Protein AF-D5BZL2-F1 (afdb_monomer_lite)

InterPro domains:
  IPR036388 Winged helix-like DNA-binding domain superfamily [G3DSA:1.10.10.10] (2-91)

Secondary structure (DSSP, 8-state):
--HHHHHHHHTB---HHHHHHHHHHHHTS-TTS--B---HHHHHHHTT--HHHHHHHHHHHHHTTSEEEEE--BTTB--EEEE--SSSPBPPP---S-S-------------------

pLDDT: mean 79.72, std 15.08, range [46.34, 96.88]

Radius of gyration: 26.74 Å; chains: 1; bounding box: 100×50×24 Å

Structure (mmCIF, N/CA/C/O backbone):
data_AF-D5BZL2-F1
#
_entry.id   AF-D5BZL2-F1
#
loop_
_atom_site.group_PDB
_atom_site.id
_atom_site.type_symbol
_atom_site.label_atom_id
_atom_site.label_alt_id
_atom_site.label_comp_id
_atom_site.label_asym_id
_atom_site.label_entity_id
_atom_site.label_seq_id
_atom_site.pdbx_PDB_ins_code
_atom_site.Cartn_x
_atom_site.Cartn_y
_atom_site.Cartn_z
_atom_site.occupancy
_atom_site.B_iso_or_equiv
_atom_site.auth_seq_id
_atom_site.auth_comp_id
_atom_site.auth_asym_id
_atom_site.auth_atom_id
_atom_site.pdbx_PDB_model_num
ATOM 1 N N . MET A 1 1 ? -0.611 -3.926 -13.277 1.00 58.66 1 MET A N 1
ATOM 2 C CA . MET A 1 1 ? -1.543 -2.864 -12.849 1.00 58.66 1 MET A CA 1
ATOM 3 C C . MET A 1 1 ? -2.962 -3.406 -12.798 1.00 58.66 1 MET A C 1
ATOM 5 O O . MET A 1 1 ? -3.492 -3.801 -13.830 1.00 58.66 1 MET A O 1
ATOM 9 N N . SER A 1 2 ? -3.575 -3.442 -11.609 1.00 68.12 2 SER A N 1
ATOM 10 C CA . SER A 1 2 ? -4.969 -3.878 -11.423 1.00 68.12 2 SER A CA 1
ATOM 11 C C . SER A 1 2 ? -5.891 -2.691 -11.125 1.00 68.12 2 SER A C 1
ATOM 13 O O . SER A 1 2 ? -5.950 -2.193 -9.999 1.00 68.12 2 SER A O 1
ATOM 15 N N . ALA A 1 3 ? -6.649 -2.245 -12.132 1.00 75.88 3 ALA A N 1
ATOM 16 C CA . ALA A 1 3 ? -7.624 -1.157 -11.979 1.00 75.88 3 ALA A CA 1
ATOM 17 C C . ALA A 1 3 ? -8.755 -1.508 -10.991 1.00 75.88 3 ALA A C 1
ATOM 19 O O . ALA A 1 3 ? -9.246 -0.643 -10.266 1.00 75.88 3 ALA A O 1
ATOM 20 N N . LYS A 1 4 ? -9.127 -2.794 -10.910 1.00 82.31 4 LYS A N 1
ATOM 21 C CA . LYS A 1 4 ? -10.172 -3.293 -10.005 1.00 82.31 4 LYS A CA 1
ATOM 22 C C . LYS A 1 4 ? -9.820 -3.033 -8.540 1.00 82.31 4 LYS A C 1
ATOM 24 O O . LYS A 1 4 ? -10.650 -2.535 -7.786 1.00 82.31 4 LYS A O 1
ATOM 29 N N . ILE A 1 5 ? -8.582 -3.329 -8.152 1.00 85.56 5 ILE A N 1
ATOM 30 C CA . ILE A 1 5 ? -8.129 -3.175 -6.764 1.00 85.56 5 ILE A CA 1
ATOM 31 C C . ILE A 1 5 ? -7.962 -1.708 -6.402 1.00 85.56 5 ILE A C 1
ATOM 33 O O . ILE A 1 5 ? -8.353 -1.308 -5.310 1.00 85.56 5 ILE A O 1
ATOM 37 N N . LEU A 1 6 ? -7.453 -0.890 -7.326 1.00 88.56 6 LEU A N 1
ATOM 38 C CA . LEU A 1 6 ? -7.388 0.558 -7.133 1.00 88.56 6 LEU A CA 1
ATOM 39 C C . LEU A 1 6 ? -8.769 1.151 -6.822 1.00 88.56 6 LEU A C 1
ATOM 41 O O . LEU A 1 6 ? -8.883 1.939 -5.885 1.00 88.56 6 LEU A O 1
ATOM 45 N N . GLY A 1 7 ? -9.813 0.722 -7.542 1.00 89.56 7 GLY A N 1
ATOM 46 C CA . GLY A 1 7 ? -11.199 1.094 -7.247 1.00 89.56 7 GLY A CA 1
ATOM 47 C C . GLY A 1 7 ? -11.615 0.713 -5.825 1.00 89.56 7 GLY A C 1
ATOM 48 O O . GLY A 1 7 ? -12.056 1.564 -5.062 1.00 89.56 7 GLY A O 1
ATOM 49 N N . GLN A 1 8 ? -11.373 -0.537 -5.427 1.00 89.94 8 GLN A N 1
ATOM 50 C CA . GLN A 1 8 ? -11.735 -1.022 -4.091 1.00 89.94 8 GLN A CA 1
ATOM 51 C C . GLN A 1 8 ? -10.984 -0.303 -2.958 1.00 89.94 8 GLN A C 1
ATOM 53 O O . GLN A 1 8 ? -11.541 -0.118 -1.879 1.00 89.94 8 GLN A O 1
ATOM 58 N N . ILE A 1 9 ? -9.736 0.132 -3.178 1.00 92.06 9 ILE A N 1
ATOM 59 C CA . ILE A 1 9 ? -8.963 0.881 -2.173 1.00 92.06 9 ILE A CA 1
ATOM 60 C C . ILE A 1 9 ? -9.616 2.239 -1.866 1.00 92.06 9 ILE A C 1
ATOM 62 O O . ILE A 1 9 ? -9.548 2.712 -0.726 1.00 92.06 9 ILE A O 1
ATOM 66 N N . TRP A 1 10 ? -10.270 2.878 -2.843 1.00 91.62 10 TRP A N 1
ATOM 67 C CA . TRP A 1 10 ? -10.968 4.149 -2.618 1.00 91.62 10 TRP A CA 1
ATOM 68 C C . TRP A 1 10 ? -12.126 4.028 -1.632 1.00 91.62 10 TRP A C 1
ATOM 70 O O . TRP A 1 10 ? -12.383 4.985 -0.891 1.00 91.62 10 TRP A O 1
ATOM 80 N N . ASP A 1 11 ? -12.750 2.857 -1.561 1.00 91.62 11 ASP A N 1
ATOM 81 C CA . ASP A 1 11 ? -13.854 2.571 -0.649 1.00 91.62 11 ASP A CA 1
ATOM 82 C C . ASP A 1 11 ? -13.385 2.331 0.790 1.00 91.62 11 ASP A C 1
ATOM 84 O O . ASP A 1 11 ? -14.204 2.278 1.704 1.00 91.62 11 ASP A O 1
ATOM 88 N N . LEU A 1 12 ? -12.076 2.213 1.038 1.00 92.81 12 LEU A N 1
ATOM 89 C CA . LEU A 1 12 ? -11.534 1.923 2.366 1.00 92.81 12 LEU A CA 1
ATOM 90 C C . LEU A 1 12 ? -11.347 3.185 3.206 1.00 92.81 12 LEU A C 1
ATOM 92 O O . LEU A 1 12 ? -10.839 4.219 2.755 1.00 92.81 12 LEU A O 1
ATOM 96 N N . LYS A 1 13 ? -11.681 3.081 4.490 1.00 93.19 13 LYS A N 1
ATOM 97 C CA . LYS A 1 13 ? -11.440 4.111 5.496 1.00 93.19 13 LYS A CA 1
ATOM 98 C C . LYS A 1 13 ? -9.987 4.040 5.974 1.00 93.19 13 LYS A C 1
ATOM 100 O O . LYS A 1 13 ? -9.693 3.541 7.052 1.00 93.19 13 LYS A O 1
ATOM 105 N N . LEU A 1 14 ? -9.080 4.558 5.146 1.00 92.69 14 LEU A N 1
ATOM 106 C CA . LEU A 1 14 ? -7.645 4.632 5.439 1.00 92.69 14 LEU A CA 1
ATOM 107 C C . LEU A 1 14 ? -7.133 6.074 5.524 1.00 92.69 14 LEU A C 1
ATOM 109 O O . LEU A 1 14 ? -7.617 6.924 4.758 1.00 92.69 14 LEU A O 1
ATOM 113 N N . PRO A 1 15 ? -6.121 6.338 6.375 1.00 94.25 15 PRO A N 1
ATOM 114 C CA . PRO A 1 15 ? -5.325 7.558 6.330 1.00 94.25 15 PRO A CA 1
ATOM 115 C C . PRO A 1 15 ? -4.782 7.842 4.914 1.00 94.25 15 PRO A C 1
ATOM 117 O O . PRO A 1 15 ? -4.435 6.898 4.195 1.00 94.25 15 PRO A O 1
ATOM 120 N N . PRO A 1 16 ? -4.681 9.115 4.485 1.00 93.62 16 PRO A N 1
ATOM 121 C CA . PRO A 1 16 ? -4.263 9.458 3.120 1.00 93.62 16 PRO A CA 1
ATOM 122 C C . PRO A 1 16 ? -2.887 8.901 2.731 1.00 93.62 16 PRO A C 1
ATOM 124 O O . PRO A 1 16 ? -2.724 8.354 1.643 1.00 93.62 16 PRO A O 1
ATOM 127 N N . ASN A 1 17 ? -1.920 8.975 3.646 1.00 95.00 17 ASN A N 1
ATOM 128 C CA . ASN A 1 17 ? -0.564 8.456 3.460 1.00 95.00 17 ASN A CA 1
ATOM 129 C C . ASN A 1 17 ? -0.546 6.936 3.223 1.00 95.00 17 ASN A C 1
ATOM 131 O O . ASN A 1 17 ? 0.125 6.460 2.310 1.00 95.00 17 ASN A O 1
ATOM 135 N N . GLN A 1 18 ? -1.308 6.176 4.012 1.00 95.12 18 GLN A N 1
ATOM 136 C CA . GLN A 1 18 ? -1.425 4.727 3.856 1.00 95.12 18 GLN A CA 1
ATOM 137 C C . GLN A 1 18 ? -2.123 4.364 2.545 1.00 95.12 18 GLN A C 1
ATOM 139 O O . GLN A 1 18 ? -1.686 3.453 1.844 1.00 95.12 18 GLN A O 1
ATOM 144 N N . ARG A 1 19 ? -3.168 5.114 2.176 1.00 95.12 19 ARG A N 1
ATOM 145 C CA . ARG A 1 19 ? -3.923 4.898 0.938 1.00 95.12 19 ARG A CA 1
ATOM 146 C C . ARG A 1 19 ? -3.056 5.068 -0.307 1.00 95.12 19 ARG A C 1
ATOM 148 O O . ARG A 1 19 ? -3.085 4.201 -1.172 1.00 95.12 19 ARG A O 1
ATOM 155 N N . ILE A 1 20 ? -2.285 6.152 -0.392 1.00 94.94 20 ILE A N 1
ATOM 156 C CA . ILE A 1 20 ? -1.444 6.441 -1.563 1.00 94.94 20 ILE A CA 1
ATOM 157 C C . ILE A 1 20 ? -0.348 5.377 -1.723 1.00 94.94 20 ILE A C 1
ATOM 159 O O . ILE A 1 20 ? -0.127 4.880 -2.826 1.00 94.94 20 ILE A O 1
ATOM 163 N N . VAL A 1 21 ? 0.285 4.952 -0.623 1.00 94.50 21 VAL A N 1
ATOM 164 C CA . VAL A 1 21 ? 1.270 3.857 -0.660 1.00 94.50 21 VAL A CA 1
ATOM 165 C C . VAL A 1 21 ? 0.616 2.542 -1.090 1.00 94.50 21 VAL A C 1
ATOM 167 O O . VAL A 1 21 ? 1.157 1.848 -1.950 1.00 94.50 21 VAL A O 1
ATOM 170 N N . LEU A 1 22 ? -0.564 2.214 -0.555 1.00 92.81 22 LEU A N 1
ATOM 171 C CA . LEU A 1 22 ? -1.304 1.008 -0.935 1.00 92.81 22 LEU A CA 1
ATOM 172 C C . LEU A 1 22 ? -1.702 1.022 -2.421 1.00 92.81 22 LEU A C 1
ATOM 174 O O . LEU A 1 22 ? -1.604 -0.004 -3.089 1.00 92.81 22 LEU A O 1
ATOM 178 N N . MET A 1 23 ? -2.077 2.182 -2.966 1.00 92.56 23 MET A N 1
ATOM 179 C CA . MET A 1 23 ? -2.347 2.352 -4.398 1.00 92.56 23 MET A CA 1
ATOM 180 C C . MET A 1 23 ? -1.097 2.140 -5.251 1.00 92.56 2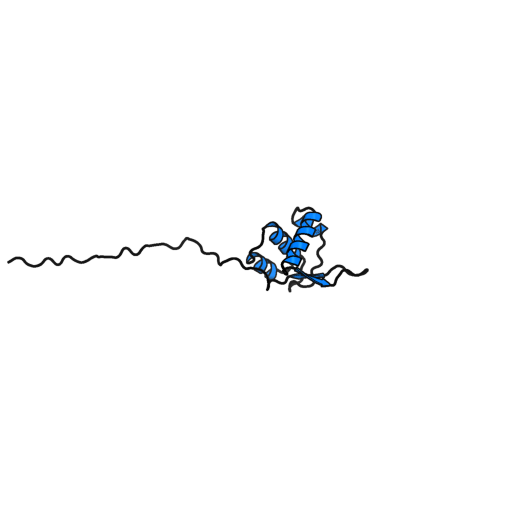3 MET A C 1
ATOM 182 O O . MET A 1 23 ? -1.157 1.410 -6.236 1.00 92.56 23 MET A O 1
ATOM 186 N N . ALA A 1 24 ? 0.049 2.706 -4.861 1.00 91.75 24 ALA A N 1
ATOM 187 C CA . ALA A 1 24 ? 1.313 2.490 -5.570 1.00 91.75 24 ALA A CA 1
ATOM 188 C C . ALA A 1 24 ? 1.746 1.008 -5.558 1.00 91.75 24 ALA A C 1
ATOM 190 O O . ALA A 1 24 ? 2.339 0.513 -6.522 1.00 91.75 24 ALA A O 1
ATOM 191 N N . MET A 1 25 ? 1.420 0.280 -4.485 1.00 89.19 25 MET 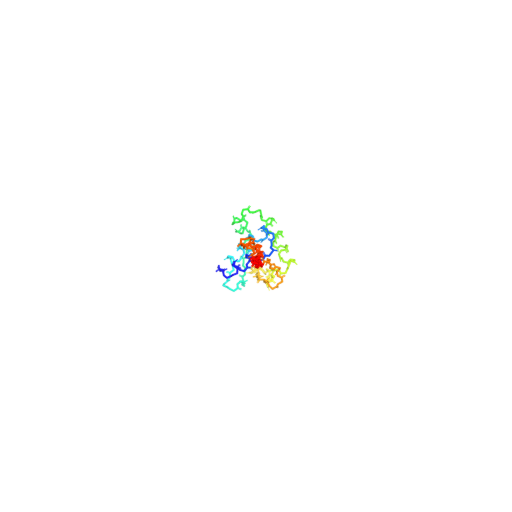A N 1
ATOM 192 C CA . MET A 1 25 ? 1.603 -1.171 -4.419 1.00 89.19 25 MET A CA 1
ATOM 193 C C . MET A 1 25 ? 0.631 -1.917 -5.341 1.00 89.19 25 MET A C 1
ATOM 195 O O . MET A 1 25 ? 1.065 -2.804 -6.070 1.00 89.19 25 MET A O 1
ATOM 199 N N . ALA A 1 26 ? -0.651 -1.542 -5.355 1.00 88.00 26 ALA A N 1
ATOM 200 C CA . ALA A 1 26 ? -1.672 -2.148 -6.214 1.00 88.00 26 ALA A CA 1
ATOM 201 C C . ALA A 1 26 ? -1.426 -1.906 -7.715 1.00 88.00 26 ALA A C 1
ATOM 203 O O . ALA A 1 26 ? -1.713 -2.765 -8.548 1.00 88.00 26 ALA A O 1
ATOM 204 N N . ASP A 1 27 ? -0.844 -0.761 -8.069 1.00 82.88 27 ASP A N 1
ATOM 205 C CA . ASP A 1 27 ? -0.367 -0.467 -9.422 1.00 82.88 27 ASP A CA 1
ATOM 206 C C . ASP A 1 27 ? 0.691 -1.489 -9.887 1.00 82.88 27 ASP A C 1
ATOM 208 O O . ASP A 1 27 ? 0.655 -1.999 -11.009 1.00 82.88 27 ASP A O 1
ATOM 212 N N . SER A 1 28 ? 1.570 -1.884 -8.966 1.00 78.81 28 SER A N 1
ATOM 213 C CA . SER A 1 28 ? 2.618 -2.882 -9.204 1.00 78.81 28 SER A CA 1
ATOM 214 C C . SER A 1 28 ? 2.131 -4.333 -9.047 1.00 78.81 28 SER A C 1
ATOM 216 O O . SER A 1 28 ? 2.938 -5.251 -9.166 1.00 78.81 28 SER A O 1
ATOM 218 N N . ALA A 1 29 ? 0.844 -4.550 -8.754 1.00 75.06 29 ALA A N 1
ATOM 219 C CA . ALA A 1 29 ? 0.255 -5.875 -8.588 1.00 75.06 29 ALA A CA 1
ATOM 220 C C . ALA A 1 29 ? -0.197 -6.486 -9.924 1.00 75.06 29 ALA A C 1
ATOM 222 O O . ALA A 1 29 ? -0.559 -5.769 -10.874 1.00 75.06 29 ALA A O 1
ATOM 223 N N . ASP A 1 30 ? -0.255 -7.820 -9.959 1.00 74.38 30 ASP A N 1
ATOM 224 C CA . ASP A 1 30 ? -0.941 -8.556 -11.021 1.00 74.38 30 ASP A CA 1
ATOM 225 C C . ASP A 1 30 ? -2.456 -8.294 -10.984 1.00 74.38 30 ASP A C 1
ATOM 227 O O . ASP A 1 30 ? -2.996 -7.735 -10.026 1.00 74.38 30 ASP A O 1
ATOM 231 N N . HIS A 1 31 ? -3.169 -8.717 -12.032 1.00 64.50 31 HIS A N 1
ATOM 232 C CA . HIS A 1 31 ? -4.608 -8.483 -12.217 1.00 64.50 31 HIS A CA 1
ATOM 233 C C . HIS A 1 31 ? -5.461 -8.852 -10.987 1.00 64.50 31 HIS A C 1
ATOM 235 O O . HIS A 1 31 ? -6.440 -8.162 -10.693 1.00 64.50 31 HIS A O 1
ATOM 241 N N . ASN A 1 32 ? -5.045 -9.869 -10.226 1.00 62.81 32 ASN A N 1
ATOM 242 C CA . ASN A 1 32 ? -5.744 -10.362 -9.037 1.00 62.81 32 ASN A CA 1
ATOM 243 C C . ASN A 1 32 ? -5.280 -9.732 -7.709 1.00 62.81 32 ASN A C 1
ATOM 245 O O . ASN A 1 32 ? -5.805 -10.099 -6.662 1.00 62.81 32 ASN A O 1
ATOM 249 N N . GLY A 1 33 ? -4.311 -8.807 -7.711 1.00 59.75 33 GLY A N 1
ATOM 250 C CA . GLY A 1 33 ? -3.742 -8.248 -6.468 1.00 59.75 33 GLY A CA 1
ATOM 251 C C . GLY A 1 33 ? -2.758 -9.149 -5.753 1.00 59.75 33 GLY A C 1
ATOM 252 O O . GLY A 1 33 ? -2.421 -8.921 -4.589 1.00 59.75 33 GLY A O 1
ATOM 253 N N . GLU A 1 34 ? -2.344 -10.198 -6.443 1.00 67.06 34 GLU A N 1
ATOM 254 C CA . GLU A 1 34 ? -1.399 -11.181 -5.960 1.00 67.06 34 GLU A CA 1
ATOM 255 C C . GLU A 1 34 ? -0.013 -10.872 -6.525 1.00 67.06 34 GLU A C 1
ATOM 257 O O . GLU A 1 34 ? 0.141 -10.066 -7.445 1.00 67.06 34 GLU A O 1
ATOM 262 N N . ASN A 1 35 ? 1.000 -11.500 -5.935 1.00 67.62 35 ASN A N 1
ATOM 263 C CA . ASN A 1 35 ? 2.388 -11.408 -6.369 1.00 67.62 35 ASN A CA 1
ATOM 264 C C . ASN A 1 35 ? 2.947 -9.982 -6.500 1.00 67.62 35 ASN A C 1
ATOM 266 O O . ASN A 1 35 ? 3.600 -9.634 -7.478 1.00 67.62 35 ASN A O 1
ATOM 270 N N . I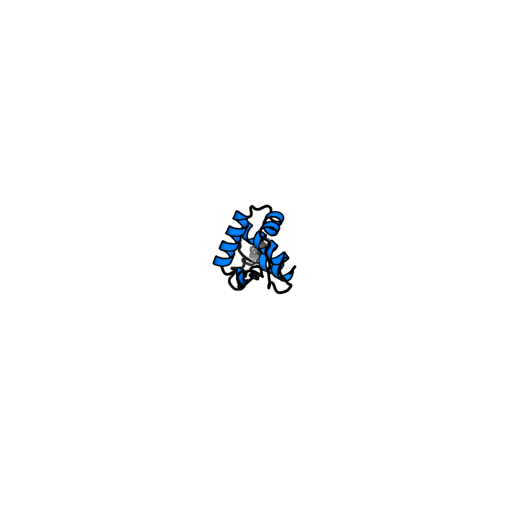LE A 1 36 ? 2.727 -9.144 -5.486 1.00 75.31 36 ILE A N 1
ATOM 271 C CA . ILE A 1 36 ? 3.271 -7.785 -5.474 1.00 75.31 36 ILE A CA 1
ATOM 272 C C . ILE A 1 36 ? 4.755 -7.849 -5.113 1.00 75.31 36 ILE A C 1
ATOM 274 O O . ILE A 1 36 ? 5.112 -8.321 -4.028 1.00 75.31 36 ILE A O 1
ATOM 278 N N . TYR A 1 37 ? 5.598 -7.308 -5.993 1.00 74.06 37 TYR A N 1
ATOM 279 C CA . TYR A 1 37 ? 7.041 -7.154 -5.797 1.00 74.06 37 TYR A CA 1
ATOM 280 C C . TYR A 1 37 ? 7.393 -5.675 -5.587 1.00 74.06 37 TYR A C 1
ATOM 282 O O . TYR A 1 37 ? 7.875 -5.008 -6.507 1.00 74.06 37 TYR A O 1
ATOM 290 N N . PRO A 1 38 ? 7.126 -5.107 -4.397 1.00 71.56 38 PRO A N 1
ATOM 291 C CA . PRO A 1 38 ? 7.306 -3.684 -4.186 1.00 71.56 38 PRO A CA 1
ATOM 292 C C . PRO A 1 38 ? 8.795 -3.342 -4.133 1.00 71.56 38 PRO A C 1
ATOM 294 O O . PRO A 1 38 ? 9.487 -3.629 -3.154 1.00 71.56 38 PRO A O 1
ATOM 297 N N . SER A 1 39 ? 9.292 -2.644 -5.152 1.00 85.81 39 SER A N 1
ATOM 298 C CA . SER A 1 39 ? 10.524 -1.880 -4.983 1.00 85.81 39 SER A CA 1
ATOM 299 C C . SER A 1 39 ? 10.217 -0.687 -4.077 1.00 85.81 39 SER A C 1
ATOM 301 O O . SER A 1 39 ? 9.564 0.270 -4.491 1.00 85.81 39 SER A O 1
ATOM 303 N N . ILE A 1 40 ? 10.686 -0.739 -2.825 1.00 89.88 40 ILE A N 1
ATOM 304 C CA . ILE A 1 40 ? 10.498 0.345 -1.842 1.0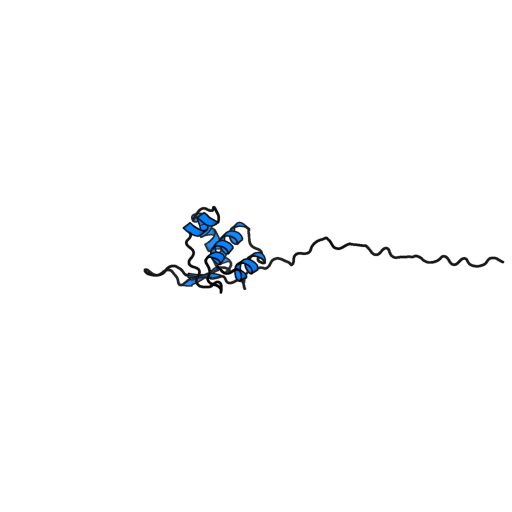0 89.88 40 ILE A CA 1
ATOM 305 C C . ILE A 1 40 ? 11.008 1.676 -2.407 1.00 89.88 40 ILE A C 1
ATOM 307 O O . ILE A 1 40 ? 10.385 2.711 -2.192 1.00 89.88 40 ILE A O 1
ATOM 311 N N . GLY A 1 41 ? 12.124 1.650 -3.144 1.00 90.19 41 GLY A N 1
ATOM 312 C CA . GLY A 1 41 ? 12.678 2.835 -3.798 1.00 90.19 41 GLY A CA 1
ATOM 313 C C . GLY A 1 41 ? 11.763 3.394 -4.887 1.00 90.19 41 GLY A C 1
ATOM 314 O O . GLY A 1 41 ? 11.568 4.603 -4.937 1.00 90.19 41 GLY A O 1
ATOM 315 N N . LEU A 1 42 ? 11.166 2.524 -5.707 1.00 89.88 42 LEU A N 1
ATOM 316 C CA . LEU A 1 42 ? 10.221 2.937 -6.744 1.00 89.88 42 LEU A CA 1
ATOM 317 C C . LEU A 1 42 ? 8.948 3.532 -6.137 1.00 89.88 42 LEU A C 1
ATOM 319 O O . LEU A 1 42 ? 8.481 4.564 -6.598 1.00 89.88 42 LEU A O 1
ATOM 323 N N . ILE A 1 43 ? 8.401 2.905 -5.092 1.00 92.62 43 ILE A N 1
ATOM 324 C CA . ILE A 1 43 ? 7.212 3.417 -4.398 1.00 92.62 43 ILE A CA 1
ATOM 325 C C . ILE A 1 43 ? 7.518 4.775 -3.774 1.00 92.62 43 ILE A C 1
ATOM 327 O O . ILE A 1 43 ? 6.767 5.714 -3.991 1.00 92.62 43 ILE A O 1
ATOM 331 N N . ALA A 1 44 ? 8.635 4.887 -3.051 1.00 94.94 44 ALA A N 1
ATOM 332 C CA . ALA A 1 44 ? 9.093 6.137 -2.451 1.00 94.94 44 ALA A CA 1
ATOM 333 C C . ALA A 1 44 ? 9.173 7.276 -3.476 1.00 94.94 44 ALA A C 1
ATOM 335 O O . ALA A 1 44 ? 8.662 8.357 -3.208 1.00 94.94 44 ALA A O 1
ATOM 336 N N . TRP A 1 45 ? 9.740 7.005 -4.656 1.00 94.31 45 TRP A N 1
ATOM 337 C CA . TRP A 1 45 ? 9.790 7.959 -5.764 1.00 94.31 45 TRP A CA 1
ATOM 338 C C . TRP A 1 45 ? 8.400 8.294 -6.328 1.00 94.31 45 TRP A C 1
ATOM 340 O O . TRP A 1 45 ? 8.110 9.458 -6.554 1.00 94.31 45 TRP A O 1
ATOM 350 N N . LYS A 1 46 ? 7.512 7.304 -6.500 1.00 91.38 46 LYS A N 1
ATOM 351 C CA . LYS A 1 46 ? 6.148 7.522 -7.022 1.00 91.38 46 LYS A CA 1
ATOM 352 C C . LYS A 1 46 ? 5.269 8.383 -6.113 1.00 91.38 46 LYS A C 1
ATOM 354 O O . LYS A 1 46 ? 4.361 9.038 -6.608 1.00 91.38 46 LYS A O 1
ATOM 359 N N . VAL A 1 47 ? 5.463 8.294 -4.797 1.00 94.50 47 VAL A N 1
ATOM 360 C CA . VAL A 1 47 ? 4.595 8.947 -3.801 1.00 94.50 47 VAL A CA 1
ATOM 361 C C . VAL A 1 47 ? 5.275 10.111 -3.075 1.00 94.50 47 VAL A C 1
ATOM 363 O O . VAL A 1 47 ? 4.735 10.600 -2.086 1.00 94.50 47 VAL A O 1
ATOM 366 N N . ASP A 1 48 ? 6.472 10.503 -3.524 1.00 96.31 48 ASP A N 1
ATOM 367 C CA . ASP A 1 48 ? 7.314 11.552 -2.935 1.00 96.31 48 ASP A CA 1
ATOM 368 C C . ASP A 1 48 ? 7.569 11.393 -1.425 1.00 96.31 48 ASP A C 1
ATOM 370 O O . ASP A 1 48 ? 7.657 12.359 -0.664 1.00 96.31 48 ASP A O 1
ATOM 374 N N . TYR A 1 49 ? 7.716 10.149 -0.961 1.00 96.50 49 TYR A N 1
ATOM 375 C CA . TYR A 1 49 ? 8.019 9.831 0.437 1.00 96.50 49 TYR A CA 1
ATOM 376 C C . TYR A 1 49 ? 9.436 9.301 0.606 1.00 96.50 49 TYR A C 1
ATOM 378 O O . TYR A 1 49 ? 10.016 8.668 -0.272 1.00 96.50 49 TYR A O 1
ATOM 386 N N . SER A 1 50 ? 9.989 9.470 1.808 1.00 96.88 50 SER A N 1
ATOM 387 C CA . SER A 1 50 ? 11.237 8.793 2.159 1.00 96.88 50 SER A CA 1
ATOM 388 C C . SER A 1 50 ? 11.043 7.270 2.212 1.00 96.88 50 SER A C 1
ATOM 390 O O . SER A 1 50 ? 9.993 6.766 2.622 1.00 96.88 50 SER A O 1
ATOM 392 N N . ARG A 1 51 ? 12.098 6.505 1.898 1.00 96.06 51 ARG A N 1
ATOM 393 C CA . ARG A 1 51 ? 12.078 5.031 2.014 1.00 96.06 51 ARG A CA 1
ATOM 394 C C . ARG A 1 51 ? 11.676 4.562 3.419 1.00 96.06 51 ARG A C 1
ATOM 396 O O . ARG A 1 51 ? 10.932 3.594 3.548 1.00 96.06 51 ARG A O 1
ATOM 403 N N . ARG A 1 52 ? 12.125 5.274 4.462 1.00 95.81 52 ARG A N 1
ATOM 404 C CA . ARG A 1 52 ? 11.785 4.983 5.867 1.00 95.81 52 ARG A CA 1
ATOM 405 C C . ARG A 1 52 ? 10.287 5.140 6.134 1.00 95.81 52 ARG A C 1
ATOM 407 O O . ARG A 1 52 ? 9.696 4.293 6.796 1.00 95.81 52 ARG A O 1
ATOM 414 N N . GLN A 1 53 ? 9.667 6.192 5.599 1.00 96.38 53 GLN A N 1
ATOM 415 C CA . GLN A 1 53 ? 8.228 6.418 5.737 1.00 96.38 53 GLN A CA 1
ATOM 416 C C . GLN A 1 53 ? 7.420 5.339 5.014 1.00 96.38 53 GLN A C 1
ATOM 418 O O . GLN A 1 53 ? 6.483 4.798 5.595 1.00 96.38 53 GLN A O 1
ATOM 423 N N . VAL A 1 54 ? 7.824 4.962 3.797 1.00 95.31 54 VAL A N 1
ATOM 424 C CA . VAL A 1 54 ? 7.191 3.861 3.055 1.00 95.31 54 VAL A CA 1
ATOM 425 C C . VAL A 1 54 ? 7.282 2.548 3.836 1.00 95.31 54 VAL A C 1
ATOM 427 O O . VAL A 1 54 ? 6.271 1.880 4.021 1.00 95.31 54 VAL A O 1
ATOM 430 N N . GLN A 1 55 ? 8.457 2.197 4.367 1.00 94.56 55 GLN A N 1
ATOM 431 C CA . GLN A 1 55 ? 8.633 0.999 5.199 1.00 94.56 55 GLN A CA 1
ATOM 432 C C . GLN A 1 55 ? 7.753 1.017 6.454 1.00 94.56 55 GLN A C 1
ATOM 434 O O . GLN A 1 55 ? 7.157 -0.005 6.799 1.00 94.56 55 GLN A O 1
ATOM 439 N N . ARG A 1 56 ? 7.644 2.171 7.126 1.00 96.00 56 ARG A N 1
ATOM 440 C CA . ARG A 1 56 ? 6.773 2.329 8.297 1.00 96.00 56 ARG A CA 1
ATOM 441 C C . ARG A 1 56 ? 5.308 2.102 7.931 1.00 96.00 56 ARG A C 1
ATOM 443 O O . ARG A 1 56 ? 4.638 1.321 8.594 1.00 96.00 56 ARG A O 1
ATOM 450 N N . ILE A 1 57 ? 4.847 2.717 6.844 1.00 95.94 57 ILE A N 1
ATOM 451 C CA . ILE A 1 57 ? 3.479 2.563 6.335 1.00 95.94 57 ILE A CA 1
ATOM 452 C C . ILE A 1 57 ? 3.194 1.109 5.949 1.00 95.94 57 ILE A C 1
ATOM 454 O O . ILE A 1 57 ? 2.151 0.576 6.308 1.00 95.94 57 ILE A O 1
ATOM 458 N N . ILE A 1 58 ? 4.127 0.432 5.275 1.00 92.88 58 ILE A N 1
ATOM 459 C CA . ILE A 1 58 ? 3.995 -0.995 4.948 1.00 92.88 58 ILE A CA 1
ATOM 460 C C . ILE A 1 58 ? 3.838 -1.825 6.228 1.00 92.88 58 ILE A C 1
ATOM 462 O O . ILE A 1 58 ? 2.979 -2.699 6.287 1.00 92.88 58 ILE A O 1
ATOM 466 N N . LYS A 1 59 ? 4.623 -1.540 7.274 1.00 93.75 59 LYS A N 1
ATOM 467 C CA . LYS A 1 59 ? 4.493 -2.220 8.570 1.00 93.75 59 LYS A CA 1
ATOM 468 C C . LYS A 1 59 ? 3.117 -1.984 9.201 1.00 93.75 59 LYS A C 1
ATOM 470 O O . LYS A 1 59 ? 2.512 -2.944 9.667 1.00 93.75 59 LYS A O 1
ATOM 475 N N . GLU A 1 60 ? 2.618 -0.750 9.185 1.00 94.62 60 GLU A N 1
ATOM 476 C CA . GLU A 1 60 ? 1.277 -0.400 9.681 1.00 94.62 60 GLU A CA 1
ATOM 477 C C . GLU A 1 60 ? 0.178 -1.145 8.893 1.00 94.62 60 GLU A C 1
ATOM 479 O O . GLU A 1 60 ? -0.721 -1.734 9.487 1.00 94.62 60 GLU A O 1
ATOM 484 N N . LEU A 1 61 ? 0.288 -1.210 7.561 1.00 93.00 61 LEU A N 1
ATOM 485 C CA . LEU A 1 61 ? -0.649 -1.941 6.697 1.00 93.00 61 LEU A CA 1
ATOM 486 C C . LEU A 1 61 ? -0.626 -3.458 6.945 1.00 93.00 61 LEU A C 1
ATOM 488 O O . LEU A 1 61 ? -1.677 -4.099 6.894 1.00 93.00 61 LEU A O 1
ATOM 492 N N . LYS A 1 62 ? 0.547 -4.034 7.249 1.00 92.50 62 LYS A N 1
ATOM 493 C CA . LYS A 1 62 ? 0.671 -5.439 7.675 1.00 92.50 62 LYS A CA 1
ATOM 494 C C . LYS A 1 62 ? -0.003 -5.680 9.021 1.00 92.50 62 LYS A C 1
ATOM 496 O O . LYS A 1 62 ? -0.715 -6.663 9.181 1.00 92.50 62 LYS A O 1
ATOM 501 N N . GLN A 1 63 ? 0.210 -4.783 9.982 1.00 91.94 63 GLN A N 1
ATOM 502 C CA . GLN A 1 63 ? -0.418 -4.867 11.304 1.00 91.94 63 GLN A CA 1
ATOM 503 C C . GLN A 1 63 ? -1.944 -4.761 11.219 1.00 91.94 63 GLN A C 1
ATOM 505 O O . GLN A 1 63 ? -2.639 -5.437 11.966 1.00 91.94 63 GLN A O 1
ATOM 510 N N . ALA A 1 64 ? -2.459 -3.966 10.279 1.00 89.75 64 ALA A N 1
ATOM 511 C CA . ALA A 1 64 ? -3.887 -3.862 9.998 1.00 89.75 64 ALA A CA 1
ATOM 512 C C . ALA A 1 64 ? -4.469 -5.080 9.247 1.00 89.75 64 ALA A C 1
ATOM 514 O O . ALA A 1 64 ? -5.668 -5.110 8.990 1.00 89.75 64 ALA A O 1
ATOM 515 N N . GLY A 1 65 ? -3.645 -6.058 8.847 1.00 90.31 65 GLY A N 1
ATOM 516 C CA . GLY A 1 65 ? -4.079 -7.236 8.087 1.00 90.31 65 GLY A CA 1
ATOM 517 C C . GLY A 1 65 ? -4.432 -6.961 6.622 1.00 90.31 65 GLY A C 1
ATOM 518 O O . GLY A 1 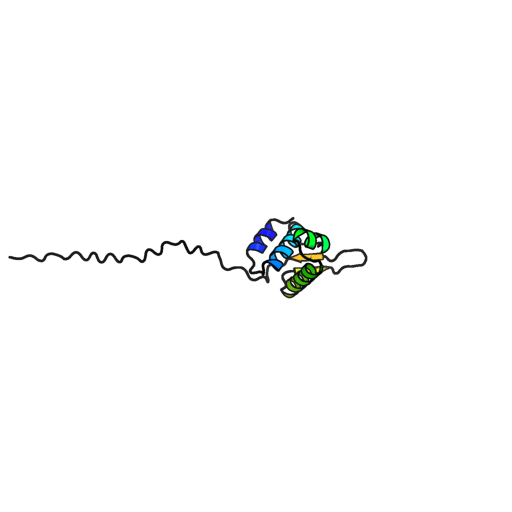65 ? -4.873 -7.865 5.924 1.00 90.31 65 GLY A O 1
ATOM 519 N N . ILE A 1 66 ? -4.219 -5.734 6.137 1.00 91.19 66 ILE A N 1
ATOM 520 C CA . ILE A 1 66 ? -4.547 -5.325 4.760 1.00 91.19 66 ILE A CA 1
ATOM 521 C C . ILE A 1 66 ? -3.489 -5.826 3.776 1.00 91.19 66 ILE A C 1
ATOM 523 O O . ILE A 1 66 ? -3.771 -6.111 2.611 1.00 91.19 66 ILE A O 1
ATOM 527 N N . LEU A 1 67 ? -2.245 -5.911 4.244 1.00 89.88 67 LEU A N 1
ATOM 528 C CA . LEU A 1 67 ? -1.123 -6.406 3.466 1.00 89.88 67 LEU A CA 1
ATOM 529 C C . LEU A 1 67 ? -0.588 -7.692 4.093 1.00 89.88 67 LEU A C 1
ATOM 531 O O . LEU A 1 67 ? -0.083 -7.683 5.214 1.00 89.88 67 LEU A O 1
ATOM 535 N N . ILE A 1 68 ? -0.650 -8.787 3.343 1.00 87.25 68 ILE A N 1
ATOM 536 C CA . ILE A 1 68 ? -0.206 -10.105 3.793 1.00 87.25 68 ILE A CA 1
ATOM 537 C C . ILE A 1 68 ? 1.088 -10.461 3.070 1.00 87.25 68 ILE A C 1
ATOM 539 O O . ILE A 1 68 ? 1.197 -10.355 1.847 1.00 87.25 68 ILE A O 1
ATOM 543 N N . GLU A 1 69 ? 2.093 -10.876 3.836 1.00 84.94 69 GLU A N 1
ATOM 544 C CA . GLU A 1 69 ? 3.331 -11.421 3.288 1.00 84.94 69 GLU A CA 1
ATOM 545 C C . GLU A 1 69 ? 3.092 -12.881 2.894 1.00 84.94 69 GLU A C 1
ATOM 547 O O . GLU A 1 69 ? 2.848 -13.728 3.747 1.00 84.94 69 GLU A O 1
ATOM 552 N N . VAL A 1 70 ? 3.117 -13.164 1.591 1.00 81.44 70 VAL A N 1
ATOM 553 C CA . VAL A 1 70 ? 2.832 -14.501 1.047 1.00 81.44 70 VAL A CA 1
ATOM 554 C C . VAL A 1 70 ? 4.093 -15.354 1.037 1.00 81.44 70 VAL A C 1
ATOM 556 O O . VAL A 1 70 ? 4.042 -16.557 1.286 1.00 81.44 70 VAL A O 1
ATOM 559 N N . ARG A 1 71 ? 5.239 -14.741 0.721 1.00 75.12 71 ARG A N 1
ATOM 560 C CA . ARG A 1 71 ? 6.539 -15.416 0.726 1.00 75.12 71 ARG A CA 1
ATOM 561 C C . ARG A 1 71 ? 7.616 -14.494 1.281 1.00 75.12 71 ARG A C 1
ATOM 563 O O . ARG A 1 71 ? 7.779 -13.398 0.731 1.00 75.12 71 ARG A O 1
ATOM 570 N N . PRO A 1 72 ? 8.375 -14.939 2.296 1.00 67.88 72 PRO A N 1
ATOM 571 C CA . PRO A 1 72 ? 9.533 -14.200 2.769 1.00 67.88 72 PRO A CA 1
ATOM 572 C C . PRO A 1 72 ? 10.633 -14.189 1.705 1.00 67.88 72 PRO A C 1
ATOM 574 O O . PRO A 1 72 ? 10.739 -15.102 0.877 1.00 67.88 72 PRO A O 1
ATOM 577 N N . ALA A 1 73 ? 11.467 -13.148 1.731 1.00 66.75 73 ALA A N 1
ATOM 578 C CA . ALA A 1 73 ? 12.631 -13.071 0.858 1.00 66.75 73 ALA A CA 1
ATOM 579 C C . ALA A 1 73 ? 13.547 -14.281 1.095 1.00 66.75 73 ALA A C 1
ATOM 581 O O . ALA A 1 73 ? 13.907 -14.601 2.224 1.00 66.75 73 ALA A O 1
ATOM 582 N N . THR A 1 74 ? 13.938 -14.944 0.012 1.00 67.19 74 THR A N 1
ATOM 583 C CA . THR A 1 74 ? 14.989 -15.972 0.011 1.00 67.19 74 THR A CA 1
ATOM 584 C C . THR A 1 74 ? 16.175 -15.426 -0.781 1.00 67.19 74 THR A C 1
ATOM 586 O O . THR A 1 74 ? 15.991 -14.534 -1.605 1.00 67.19 74 THR A O 1
ATOM 589 N N . ALA A 1 75 ? 17.378 -15.983 -0.617 1.00 61.38 75 ALA A N 1
ATOM 590 C CA . ALA A 1 75 ? 18.602 -15.542 -1.307 1.00 61.38 75 ALA A CA 1
ATOM 591 C C . ALA A 1 75 ? 18.466 -15.325 -2.837 1.00 61.38 75 ALA A C 1
ATOM 593 O O . ALA A 1 75 ? 19.245 -14.578 -3.418 1.00 61.38 75 ALA A O 1
ATOM 594 N N . LYS A 1 76 ? 17.478 -15.952 -3.494 1.00 66.62 76 LYS A N 1
ATOM 595 C CA . LYS A 1 76 ? 17.188 -15.807 -4.932 1.00 66.62 76 LYS A CA 1
ATOM 596 C C . LYS A 1 76 ? 15.870 -15.095 -5.279 1.00 66.62 76 LYS A C 1
ATOM 598 O O . LYS A 1 76 ? 15.617 -14.887 -6.461 1.00 66.62 76 LYS A O 1
ATOM 603 N N . LYS A 1 77 ? 14.993 -14.780 -4.317 1.00 63.19 77 LYS A N 1
ATOM 604 C CA . LYS A 1 77 ? 13.631 -14.276 -4.596 1.00 63.19 77 LYS A CA 1
ATOM 605 C C . LYS A 1 77 ? 13.222 -13.163 -3.635 1.00 63.19 77 LYS A C 1
ATOM 607 O O . LYS A 1 77 ? 13.396 -13.289 -2.426 1.00 63.19 77 LYS A O 1
ATOM 612 N N . SER A 1 78 ? 12.644 -12.099 -4.186 1.00 66.75 78 SER A N 1
ATOM 613 C CA . SER A 1 78 ? 12.098 -10.961 -3.445 1.00 66.75 78 SER A CA 1
ATOM 614 C C . SER A 1 78 ? 10.848 -11.337 -2.642 1.00 66.75 78 SER A C 1
ATOM 616 O O . SER A 1 78 ? 10.089 -12.235 -3.020 1.00 66.75 78 SER A O 1
ATOM 618 N N . THR A 1 79 ? 10.625 -10.627 -1.530 1.00 75.69 79 THR A N 1
ATOM 619 C CA . THR A 1 79 ? 9.403 -10.758 -0.728 1.00 75.69 79 THR A CA 1
ATOM 620 C C . THR A 1 79 ? 8.183 -10.493 -1.594 1.00 75.69 79 THR A C 1
ATOM 622 O O . THR A 1 79 ? 8.137 -9.511 -2.337 1.00 75.69 79 THR A O 1
ATOM 625 N N . THR A 1 80 ? 7.194 -11.370 -1.477 1.00 80.94 80 THR A N 1
ATOM 626 C CA . THR A 1 80 ? 5.957 -11.291 -2.248 1.00 80.94 80 THR A CA 1
ATOM 627 C C . THR A 1 80 ? 4.801 -10.938 -1.324 1.00 80.94 80 THR A C 1
ATOM 629 O O . THR A 1 80 ? 4.605 -11.606 -0.305 1.00 80.94 80 THR A O 1
ATOM 632 N N . TYR A 1 81 ? 4.025 -9.918 -1.685 1.00 84.81 81 TYR A N 1
ATOM 633 C CA . TYR A 1 81 ? 2.855 -9.494 -0.916 1.00 84.81 81 TYR A CA 1
ATOM 634 C C . TYR A 1 81 ? 1.546 -9.758 -1.660 1.00 84.81 81 TYR A C 1
ATOM 636 O O . TYR A 1 81 ? 1.512 -9.823 -2.890 1.00 84.81 81 TYR A O 1
ATOM 644 N N . LYS A 1 82 ? 0.467 -9.871 -0.889 1.00 86.88 82 LYS A N 1
ATOM 645 C CA . LYS A 1 82 ? -0.922 -9.888 -1.349 1.00 86.88 82 LYS A CA 1
ATOM 646 C C . LYS A 1 82 ? -1.702 -8.815 -0.602 1.00 86.88 82 LYS A C 1
ATOM 648 O O . LYS A 1 82 ? -1.478 -8.606 0.591 1.00 86.88 82 LYS A O 1
ATOM 653 N N . ILE A 1 83 ? -2.607 -8.146 -1.308 1.00 88.06 83 ILE A N 1
ATOM 654 C CA . ILE A 1 83 ? -3.570 -7.233 -0.691 1.00 88.06 83 ILE A CA 1
ATOM 655 C C . ILE A 1 83 ? -4.820 -8.035 -0.327 1.00 88.06 83 ILE A C 1
ATOM 657 O O . ILE A 1 83 ? -5.418 -8.676 -1.190 1.00 88.06 83 ILE A O 1
ATOM 661 N N . ASP A 1 84 ? -5.211 -7.983 0.943 1.00 87.69 84 ASP A N 1
ATOM 662 C CA . ASP A 1 84 ? -6.462 -8.546 1.439 1.00 87.69 84 ASP A CA 1
ATOM 663 C C . ASP A 1 84 ? -7.354 -7.420 1.966 1.00 87.69 84 ASP A C 1
ATOM 665 O O . ASP A 1 84 ? -7.040 -6.730 2.932 1.00 87.69 84 ASP A O 1
ATOM 669 N N . LEU A 1 85 ? -8.475 -7.201 1.281 1.00 86.44 85 LEU A N 1
ATOM 670 C CA . LEU A 1 85 ? -9.417 -6.133 1.608 1.00 86.44 85 LEU A CA 1
ATOM 671 C C . LEU A 1 85 ? -10.554 -6.605 2.521 1.00 86.44 85 LEU A C 1
ATOM 673 O O . LEU A 1 85 ? -11.407 -5.794 2.876 1.00 86.44 85 LEU A O 1
ATOM 677 N N . SER A 1 86 ? -10.590 -7.888 2.895 1.00 86.31 86 SER A N 1
ATOM 678 C CA . SER A 1 86 ? -11.664 -8.460 3.718 1.00 86.31 86 SER A CA 1
ATOM 679 C C . SER A 1 86 ? -11.708 -7.871 5.132 1.00 86.31 86 SER A C 1
ATOM 681 O O . SER A 1 86 ? -12.789 -7.646 5.670 1.00 86.31 86 SER A O 1
ATOM 683 N N . LEU A 1 87 ? -10.540 -7.561 5.701 1.00 82.75 87 LEU A N 1
ATOM 684 C CA . LEU A 1 87 ? -10.389 -7.019 7.056 1.00 82.75 87 LEU A CA 1
ATOM 685 C C . LEU A 1 87 ? -10.460 -5.485 7.112 1.00 82.75 87 LEU A C 1
ATOM 687 O O . LEU A 1 87 ? -10.525 -4.900 8.193 1.00 82.75 87 LEU A O 1
ATOM 691 N N . ALA A 1 88 ? -10.435 -4.809 5.962 1.00 87.62 88 ALA A N 1
ATOM 692 C CA . ALA A 1 88 ? -10.373 -3.357 5.905 1.00 87.62 88 ALA A CA 1
ATOM 693 C C . ALA A 1 88 ? -11.750 -2.717 6.156 1.00 87.62 88 ALA A C 1
ATOM 695 O O . ALA A 1 88 ? -12.755 -3.075 5.539 1.00 87.62 88 ALA A O 1
ATOM 696 N N . GLN A 1 89 ? -11.796 -1.700 7.022 1.00 89.81 89 GLN A N 1
ATOM 697 C CA . GLN A 1 89 ? -13.019 -0.934 7.254 1.00 89.81 89 GLN A CA 1
ATOM 698 C C . GLN A 1 89 ? -13.391 -0.129 6.001 1.00 89.81 89 GLN A C 1
ATOM 700 O O . GLN A 1 89 ? -12.581 0.648 5.492 1.00 89.81 89 GLN A O 1
ATOM 705 N N . LYS A 1 90 ? -14.632 -0.266 5.526 1.00 91.31 90 LYS A N 1
ATOM 706 C CA . LYS A 1 90 ? -15.163 0.533 4.413 1.00 91.31 90 LYS A CA 1
ATOM 707 C C . LYS A 1 90 ? -15.645 1.905 4.887 1.00 91.31 90 LYS A C 1
ATOM 709 O O . LYS A 1 90 ? -16.062 2.077 6.034 1.00 91.31 90 LYS A O 1
ATOM 714 N N . LYS A 1 91 ? -15.578 2.897 4.003 1.00 89.12 91 LYS A N 1
ATOM 715 C CA . LYS A 1 91 ? -16.196 4.208 4.205 1.00 89.12 91 LYS A CA 1
ATOM 716 C C . LYS A 1 91 ? -17.720 4.050 4.235 1.00 89.12 91 LYS A C 1
ATOM 718 O O . LYS A 1 91 ? -18.248 3.184 3.535 1.00 89.12 91 LYS A O 1
ATOM 723 N N . PRO A 1 92 ? -18.434 4.880 5.015 1.00 88.25 92 PRO A N 1
ATOM 724 C CA . PRO A 1 92 ? -19.878 4.965 4.869 1.00 88.25 92 PRO A CA 1
ATOM 725 C C . PRO A 1 92 ? -20.223 5.397 3.432 1.00 88.25 92 PRO A C 1
ATOM 727 O O . PRO A 1 92 ? -19.419 6.099 2.804 1.00 88.25 92 PRO A O 1
ATOM 730 N N . PRO A 1 93 ? -21.392 4.992 2.908 1.00 85.12 93 PRO A N 1
ATOM 731 C CA . PRO A 1 93 ? -21.846 5.440 1.599 1.00 85.12 93 PRO A CA 1
ATOM 732 C C . PRO A 1 93 ? -21.867 6.971 1.547 1.00 85.12 93 PRO A C 1
ATOM 734 O O . PRO A 1 93 ? -22.186 7.639 2.533 1.00 85.12 93 PRO A O 1
ATOM 737 N N . TYR A 1 94 ? -21.489 7.530 0.398 1.00 85.06 94 TYR A N 1
ATOM 738 C CA . TYR A 1 94 ? -21.542 8.971 0.190 1.00 85.06 94 TYR A CA 1
ATOM 739 C C . TYR A 1 94 ? -23.004 9.429 0.174 1.00 85.06 94 TYR A C 1
ATOM 741 O O . TYR A 1 94 ? -23.734 9.151 -0.774 1.00 85.06 94 TYR A O 1
ATOM 749 N N . THR A 1 95 ? -23.421 10.145 1.215 1.00 83.31 95 THR A N 1
ATOM 750 C CA . THR A 1 95 ? -24.712 10.835 1.253 1.00 83.31 95 THR A CA 1
ATOM 751 C C . THR A 1 95 ? -24.488 12.288 0.855 1.00 83.31 95 THR A C 1
ATOM 753 O O . THR A 1 95 ? -23.908 13.062 1.619 1.00 83.31 95 THR A O 1
ATOM 756 N N . SER A 1 96 ? -24.947 12.689 -0.332 1.00 75.75 96 SER A N 1
ATOM 757 C CA . SER A 1 96 ? -25.049 14.110 -0.656 1.00 75.75 96 SER A CA 1
ATOM 758 C C . SER A 1 96 ? -26.160 14.714 0.197 1.00 75.75 96 SER A C 1
ATOM 760 O O . SER A 1 96 ? -27.313 14.313 0.069 1.00 75.75 96 SER A O 1
ATOM 762 N N . ALA A 1 97 ? -25.853 15.728 1.006 1.00 65.69 97 ALA A N 1
ATOM 763 C CA . ALA A 1 97 ? -26.856 16.512 1.738 1.00 65.69 97 ALA A CA 1
ATOM 764 C C . ALA A 1 97 ? -27.840 17.275 0.817 1.00 65.69 97 ALA A C 1
ATOM 766 O O . ALA A 1 97 ? -28.686 18.026 1.290 1.00 65.69 97 ALA A O 1
ATOM 767 N N . ARG A 1 98 ? -27.734 17.098 -0.505 1.00 55.53 98 ARG A N 1
ATOM 768 C CA . ARG A 1 98 ? -28.616 17.669 -1.518 1.00 55.53 98 ARG A CA 1
ATOM 769 C C . ARG A 1 98 ? -29.824 16.754 -1.738 1.00 55.53 98 ARG A C 1
ATOM 771 O O . ARG A 1 98 ? -29.982 16.143 -2.786 1.00 55.53 98 ARG A O 1
ATOM 778 N N . GLY A 1 99 ? -30.632 16.632 -0.695 1.00 54.16 99 GLY A N 1
ATOM 779 C CA . GLY A 1 99 ? -32.027 16.236 -0.793 1.00 54.16 99 GLY A CA 1
ATOM 780 C C . GLY A 1 99 ? -32.838 17.423 -0.309 1.00 54.16 99 GLY A C 1
ATOM 781 O O . GLY A 1 99 ? -32.599 17.906 0.797 1.00 54.16 99 GLY A O 1
ATOM 782 N N . ASP A 1 100 ? -33.730 17.929 -1.152 1.00 61.50 100 ASP A N 1
ATOM 783 C CA . ASP A 1 100 ? -34.709 18.939 -0.785 1.00 61.50 100 ASP A CA 1
ATOM 784 C C . ASP A 1 100 ? -35.457 18.481 0.472 1.00 61.50 100 ASP A C 1
ATOM 786 O O . ASP A 1 100 ? -36.384 17.674 0.409 1.00 61.50 100 ASP A O 1
ATOM 790 N N . ASN A 1 101 ? -35.074 19.014 1.633 1.00 58.16 101 ASN A N 1
ATOM 791 C CA . ASN A 1 101 ? -35.932 19.019 2.808 1.00 58.16 101 ASN A CA 1
ATOM 792 C C . ASN A 1 101 ? -37.033 20.053 2.551 1.00 58.16 101 ASN A C 1
ATOM 794 O O . ASN A 1 101 ? -37.104 21.085 3.216 1.00 58.16 101 ASN A O 1
ATOM 798 N N . MET A 1 102 ? -37.898 19.777 1.572 1.00 59.09 102 MET A N 1
ATOM 799 C CA . MET A 1 102 ? -39.255 20.296 1.579 1.00 59.09 102 MET A CA 1
ATOM 800 C C . MET A 1 102 ? -39.909 19.652 2.795 1.00 59.09 102 MET A C 1
ATOM 802 O O . MET A 1 102 ? -40.518 18.586 2.711 1.00 59.09 102 MET A O 1
ATOM 806 N N . SER A 1 103 ? -39.713 20.270 3.962 1.00 58.78 103 SER A N 1
ATOM 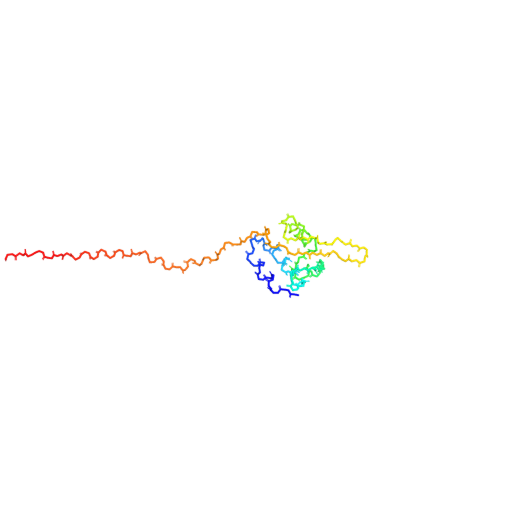807 C CA . SER A 1 103 ? -40.604 20.069 5.088 1.00 58.78 103 SER A CA 1
ATOM 808 C C . SER A 1 103 ? -42.000 20.225 4.513 1.00 58.78 103 SER A C 1
ATOM 810 O O . SER A 1 103 ? -42.321 21.263 3.934 1.00 58.78 103 SER A O 1
ATOM 812 N N . GLY A 1 104 ? -42.779 19.141 4.538 1.00 53.34 104 GLY A N 1
ATOM 813 C CA . GLY A 1 104 ? -44.124 19.153 3.998 1.00 53.34 104 GLY A CA 1
ATOM 814 C C . GLY A 1 104 ? -44.840 20.344 4.606 1.00 53.34 104 GLY A C 1
ATOM 815 O O . GLY A 1 104 ? -45.143 20.338 5.801 1.00 53.34 104 GLY A O 1
ATOM 816 N N . VAL A 1 105 ? -45.066 21.385 3.801 1.00 55.62 105 VAL A N 1
ATOM 817 C CA . VAL A 1 105 ? -46.038 22.414 4.125 1.00 55.62 105 VAL A CA 1
ATOM 818 C C . VAL A 1 105 ? -47.320 21.624 4.231 1.00 55.62 105 VAL A C 1
ATOM 820 O O . VAL A 1 105 ? -47.912 21.240 3.226 1.00 55.62 105 VAL A O 1
ATOM 823 N N . THR A 1 106 ? -47.687 21.274 5.462 1.00 54.38 106 THR A N 1
ATOM 824 C CA . THR A 1 106 ? -48.993 20.714 5.749 1.00 54.38 106 THR A CA 1
ATOM 825 C C . THR A 1 106 ? -49.970 21.720 5.177 1.00 54.38 106 THR A C 1
ATOM 827 O O . THR A 1 106 ? -50.131 22.826 5.691 1.00 54.38 106 THR A O 1
ATOM 830 N N . SER A 1 107 ? -50.562 21.388 4.034 1.00 54.81 107 SER A N 1
ATOM 831 C CA . SER A 1 107 ? -51.659 22.153 3.486 1.00 54.81 107 SER A CA 1
ATOM 832 C C . SER A 1 107 ? -52.840 21.932 4.426 1.00 54.81 107 SER A C 1
ATOM 834 O O . SER A 1 107 ? -53.765 21.189 4.124 1.00 54.81 107 SER A O 1
ATOM 836 N N . ARG A 1 108 ? -52.846 22.598 5.586 1.00 53.44 108 ARG A N 1
ATOM 837 C CA . ARG A 1 108 ? -54.086 22.943 6.280 1.00 53.44 108 ARG A CA 1
ATOM 838 C C . ARG A 1 108 ? -54.749 24.076 5.498 1.00 53.44 108 ARG A C 1
ATOM 840 O O . ARG A 1 108 ? -54.986 25.160 6.007 1.00 53.44 108 ARG A O 1
ATOM 847 N N . CYS A 1 109 ? -55.099 23.787 4.248 1.00 51.97 109 CYS A N 1
ATOM 848 C CA . CYS A 1 109 ? -56.237 24.420 3.607 1.00 51.97 109 CYS A CA 1
ATOM 849 C C . CYS A 1 109 ? -57.478 23.703 4.153 1.00 51.97 109 CYS A C 1
ATOM 851 O O . CYS A 1 109 ? -58.076 22.851 3.502 1.00 51.97 109 CYS A O 1
ATOM 853 N N . HIS A 1 110 ? -57.820 23.971 5.415 1.00 54.25 110 HIS A N 1
ATOM 854 C CA . HIS A 1 110 ? -59.194 23.764 5.846 1.00 54.25 110 HIS A CA 1
ATOM 855 C C . HIS A 1 110 ? -59.981 24.940 5.281 1.00 54.25 110 HIS A C 1
ATOM 857 O O . HIS A 1 110 ? -59.859 26.067 5.760 1.00 54.25 110 HIS A O 1
ATOM 863 N N . ARG A 1 111 ? -60.739 24.663 4.214 1.00 54.41 111 ARG A N 1
ATOM 864 C CA . ARG A 1 111 ? -61.807 25.531 3.723 1.00 54.41 111 ARG A CA 1
ATOM 865 C C . ARG A 1 111 ? -62.660 25.937 4.927 1.00 54.41 111 ARG A C 1
ATOM 867 O O . ARG A 1 111 ? -63.291 25.074 5.536 1.00 54.41 111 ARG A O 1
ATOM 874 N N . ARG A 1 112 ? -62.665 27.223 5.289 1.00 53.03 112 ARG A N 1
ATOM 875 C CA . ARG A 1 112 ? -63.737 27.771 6.124 1.00 53.03 112 ARG A CA 1
ATOM 876 C C . ARG A 1 112 ? -65.002 27.667 5.281 1.00 53.03 112 ARG A C 1
ATOM 878 O O . ARG A 1 112 ? -65.120 28.352 4.274 1.00 53.03 112 ARG A O 1
ATOM 885 N N . GLY A 1 113 ? -65.863 26.716 5.627 1.00 55.47 113 GLY A N 1
ATOM 886 C CA . GLY A 1 113 ? -67.225 26.695 5.124 1.00 55.47 113 GLY A CA 1
ATOM 887 C C . GLY A 1 113 ? -67.934 27.918 5.682 1.00 55.47 113 GLY A C 1
ATOM 888 O O . GLY A 1 113 ? -68.071 28.037 6.899 1.00 55.47 113 GLY A O 1
ATOM 889 N N . ASP A 1 114 ? -68.322 28.831 4.800 1.00 58.69 114 ASP A N 1
ATOM 890 C CA . ASP A 1 114 ? -69.271 29.885 5.124 1.00 58.69 114 ASP A CA 1
ATOM 891 C C . ASP A 1 114 ? -70.623 29.220 5.399 1.00 58.69 114 ASP A C 1
ATOM 893 O O . ASP A 1 114 ? -71.315 28.741 4.499 1.00 58.69 114 ASP A O 1
ATOM 897 N N . THR A 1 115 ? -70.955 29.116 6.683 1.00 57.84 115 THR A N 1
ATOM 898 C CA . THR A 1 115 ? -72.295 28.766 7.142 1.00 57.84 115 THR A CA 1
ATOM 899 C C . THR A 1 115 ? -73.231 29.933 6.830 1.00 57.84 115 THR A C 1
ATOM 901 O O . THR A 1 115 ? -72.936 31.082 7.149 1.00 57.84 115 THR A O 1
ATOM 904 N N . GLN A 1 116 ? -74.351 29.595 6.194 1.00 50.97 116 GLN A N 1
ATOM 905 C CA . GLN A 1 116 ? -75.459 30.460 5.793 1.00 50.97 116 GLN A CA 1
ATOM 906 C C . GLN A 1 116 ? -75.907 31.435 6.895 1.00 50.97 116 GLN A C 1
ATOM 908 O O . GLN A 1 116 ? -76.017 31.051 8.061 1.00 50.97 116 GLN A O 1
ATOM 913 N N . MET A 1 117 ? -76.261 32.661 6.500 1.00 46.34 117 MET A N 1
ATOM 914 C CA . MET A 1 117 ? -77.160 33.519 7.271 1.00 46.34 117 MET A CA 1
ATOM 915 C C . MET A 1 117 ? -78.404 33.841 6.437 1.00 46.34 117 MET A C 1
ATOM 917 O O . MET A 1 117 ? -78.276 34.326 5.316 1.00 46.34 117 MET A O 1
ATOM 921 N N . SER A 1 118 ? -79.536 33.463 7.042 1.00 49.31 118 SER A N 1
ATOM 922 C CA . SER A 1 118 ? -80.943 33.879 6.933 1.00 49.31 118 SER A CA 1
ATOM 923 C C . SER A 1 118 ? -81.441 34.630 5.702 1.00 49.31 118 SER A C 1
ATOM 925 O O . SER A 1 118 ? -80.951 35.749 5.444 1.00 49.31 118 SER A O 1
#

Organism: Nitrosococcus halophilus (strain Nc4) (NCBI:txid472759)

Sequence (118 aa):
MSAKILGQIWDLKLPPNQRIVLMAMADSADHNGENIYPSIGLIAWKVDYSRRQVQRIIKELKQAGILIEVRPATAKKSTTYKIDLSLAQKKPPYTSARGDNMSGVTSRCHRRGDTQMS

Foldseek 3Di:
DAPPVLVVLVQFPDDPLLSLLVNLQQVQADNQQWFGQDPLVVSCVVSVHDSVSSVVSQVVCVVLVQKDFPDPDDPPDGTIIGGDCPSTHGDDPDDDPPDPPPVPPPPPPPPPPDDDDD